Protein AF-A0A7S2B732-F1 (afdb_monomer_lite)

Sequence (124 aa):
QRSGPSLVTRDSEKVYVHPGSVNFRRLSMNATSTASGSGWICYHSCVKTTKAYLHDSTAIGKYALLLFSSSDMELTEGRGSVVVDGWIKIKMPEKGSVLCKLLRKELEALLARKVRSPATSFAD

InterPro domains:
  IPR011709 DEAD-box helicase, OB fold [PF07717] (9-70)
  IPR059023 RNA helicase, C-terminal domain [PF26026] (82-120)

Structure (mmCIF, N/CA/C/O backbone):
data_AF-A0A7S2B732-F1
#
_entry.id   AF-A0A7S2B732-F1
#
loop_
_atom_site.group_PDB
_atom_site.id
_atom_site.type_symbol
_atom_site.label_atom_id
_atom_site.label_alt_id
_atom_site.label_comp_id
_atom_site.label_asym_id
_atom_site.label_entity_id
_atom_site.label_seq_id
_atom_site.pdbx_PDB_ins_code
_atom_site.Cartn_x
_atom_site.Cartn_y
_atom_site.Cartn_z
_atom_site.occupancy
_atom_site.B_iso_or_equiv
_atom_site.auth_seq_id
_atom_site.auth_comp_id
_atom_site.auth_asym_id
_atom_site.auth_atom_id
_atom_site.pdbx_PDB_model_num
ATOM 1 N N . GLN A 1 1 ? -15.741 -2.732 27.491 1.00 46.09 1 GLN A N 1
ATOM 2 C CA . GLN A 1 1 ? -15.188 -3.351 26.262 1.00 46.09 1 GLN A CA 1
ATOM 3 C C . GLN A 1 1 ? -13.948 -2.569 25.842 1.00 46.09 1 GLN A C 1
ATOM 5 O O . GLN A 1 1 ? -14.071 -1.379 25.581 1.00 46.09 1 GLN A O 1
ATOM 10 N N . ARG A 1 2 ? -12.750 -3.170 25.839 1.00 52.38 2 ARG A N 1
ATOM 11 C CA . ARG A 1 2 ? -11.545 -2.467 25.363 1.00 52.38 2 ARG A CA 1
ATOM 12 C C . ARG A 1 2 ? -11.647 -2.299 23.846 1.00 52.38 2 ARG A C 1
ATOM 14 O O . ARG A 1 2 ? -11.756 -3.290 23.130 1.00 52.38 2 ARG A O 1
ATOM 21 N N . SER A 1 3 ? -11.659 -1.055 23.373 1.00 58.22 3 SER A N 1
ATOM 22 C CA . SER A 1 3 ? -11.545 -0.760 21.945 1.00 58.22 3 SER A CA 1
ATOM 23 C C . SER A 1 3 ? -10.172 -1.233 21.475 1.00 58.22 3 SER A C 1
ATOM 25 O O . SER A 1 3 ? -9.168 -0.794 22.030 1.00 58.22 3 SER A O 1
ATOM 27 N N . GLY A 1 4 ? -10.128 -2.129 20.488 1.00 64.69 4 GLY A N 1
ATOM 28 C CA . GLY A 1 4 ? -8.877 -2.549 19.855 1.00 64.69 4 GLY A CA 1
ATOM 29 C C . GLY A 1 4 ? -8.154 -1.386 19.154 1.00 64.69 4 GLY A C 1
ATOM 30 O O . GLY A 1 4 ? -8.692 -0.271 19.098 1.00 64.69 4 GLY A O 1
ATOM 31 N N . PRO A 1 5 ? -6.951 -1.632 18.606 1.00 71.88 5 PRO A N 1
ATOM 32 C CA . PRO A 1 5 ? -6.185 -0.628 17.873 1.00 71.88 5 PRO A CA 1
ATOM 33 C C . PRO A 1 5 ? -7.019 -0.070 16.714 1.00 71.88 5 PRO A C 1
ATOM 35 O O . PRO A 1 5 ? -7.697 -0.822 16.006 1.00 71.88 5 PRO A O 1
ATOM 38 N N . SER A 1 6 ? -6.986 1.254 16.554 1.00 80.00 6 SER A N 1
ATOM 39 C CA . SER A 1 6 ? -7.690 1.955 15.481 1.00 80.00 6 SER A CA 1
ATOM 40 C C . SER A 1 6 ? -6.733 2.384 14.380 1.00 80.00 6 SER A C 1
ATOM 42 O O . SER A 1 6 ? -5.646 2.878 14.671 1.00 80.00 6 SER A O 1
ATOM 44 N N . LEU A 1 7 ? -7.184 2.255 13.141 1.00 86.00 7 LEU A N 1
ATOM 45 C CA . LEU A 1 7 ? -6.490 2.649 11.922 1.00 86.00 7 LEU A CA 1
ATOM 46 C C . LEU A 1 7 ? -7.351 3.665 11.169 1.00 86.00 7 LEU A C 1
ATOM 48 O O . LEU A 1 7 ? -8.537 3.830 11.470 1.00 86.00 7 LEU A O 1
ATOM 52 N N . VAL A 1 8 ? -6.749 4.343 10.199 1.00 87.44 8 VAL A N 1
ATOM 53 C CA . VAL A 1 8 ? -7.421 5.340 9.363 1.00 87.44 8 VAL A CA 1
ATOM 54 C C . VAL A 1 8 ? -7.232 4.949 7.902 1.00 87.44 8 VAL A C 1
ATOM 56 O O . VAL A 1 8 ? -6.123 4.598 7.496 1.00 87.44 8 VAL A O 1
ATOM 59 N N . THR A 1 9 ? -8.321 4.953 7.138 1.00 89.81 9 THR A N 1
ATOM 60 C CA . THR A 1 9 ? -8.310 4.685 5.693 1.00 89.81 9 THR A CA 1
ATOM 61 C C . THR A 1 9 ? -8.074 5.972 4.895 1.00 89.81 9 THR A C 1
ATOM 63 O O . THR A 1 9 ? -7.993 7.060 5.465 1.00 89.81 9 THR A O 1
ATOM 66 N N . ARG A 1 10 ? -7.986 5.861 3.561 1.00 88.44 10 ARG A N 1
ATOM 67 C CA . ARG A 1 10 ? -7.875 7.013 2.648 1.00 88.44 10 ARG A CA 1
ATOM 68 C C . ARG A 1 10 ? -8.963 8.062 2.897 1.00 88.44 10 ARG A C 1
ATOM 70 O O . ARG A 1 10 ? -8.665 9.250 2.952 1.00 88.44 10 ARG A O 1
ATOM 77 N N . ASP A 1 11 ? -10.194 7.614 3.129 1.00 88.12 11 ASP A N 1
ATOM 78 C CA . ASP A 1 11 ? -11.370 8.478 3.312 1.00 88.12 11 ASP A CA 1
ATOM 79 C C . ASP A 1 11 ? -11.490 9.039 4.736 1.00 88.12 11 ASP A C 1
ATOM 81 O O . ASP A 1 11 ? -12.538 9.535 5.141 1.00 88.12 11 ASP A O 1
ATOM 85 N N . SER A 1 12 ? -10.419 8.941 5.530 1.00 85.69 12 SER A N 1
ATOM 86 C CA . SER A 1 12 ? -10.398 9.325 6.943 1.00 85.69 12 SER A CA 1
ATOM 87 C C . SER A 1 12 ? -11.409 8.558 7.812 1.00 85.69 12 SER A C 1
ATOM 89 O O . SER A 1 12 ? -11.714 8.977 8.931 1.00 85.69 12 SER A O 1
ATOM 91 N N . GLU A 1 13 ? -11.904 7.404 7.346 1.00 87.88 13 GLU A N 1
ATOM 92 C CA . GLU A 1 13 ? -12.763 6.536 8.148 1.00 87.88 13 GLU A CA 1
ATOM 93 C C . GLU A 1 13 ? -11.918 5.824 9.207 1.00 87.88 13 GLU A C 1
ATOM 95 O O . GLU A 1 13 ? -10.892 5.194 8.923 1.00 87.88 13 GLU A O 1
ATOM 100 N N . LYS A 1 14 ? -12.361 5.923 10.462 1.00 88.62 14 LYS A N 1
ATOM 101 C CA . LYS A 1 14 ? -11.735 5.220 11.576 1.00 88.62 14 LYS A CA 1
ATOM 102 C C . LYS A 1 14 ? -12.213 3.775 11.595 1.00 88.62 14 LYS A C 1
ATOM 104 O O . LYS A 1 14 ? -13.377 3.502 11.891 1.00 88.62 14 LYS A O 1
ATOM 109 N N . VAL A 1 15 ? -11.290 2.858 11.348 1.00 90.06 15 VAL A N 1
ATOM 110 C CA . VAL A 1 15 ? -11.550 1.417 11.341 1.00 90.06 15 VAL A CA 1
ATOM 111 C C . VAL A 1 15 ? -10.839 0.747 12.507 1.00 90.06 15 VAL A C 1
ATOM 113 O O . VAL A 1 15 ? -9.803 1.208 12.988 1.00 90.06 15 VAL A O 1
ATOM 116 N N . TYR A 1 16 ? -11.408 -0.347 12.987 1.00 88.81 16 TYR A N 1
ATOM 117 C CA . TYR A 1 16 ? -10.875 -1.108 14.109 1.00 88.81 16 TYR A CA 1
ATOM 118 C C . TYR A 1 16 ? -10.505 -2.507 13.654 1.00 88.81 16 TYR A C 1
ATOM 120 O O . TYR A 1 16 ? -11.077 -3.037 12.711 1.00 88.81 16 TYR A O 1
ATOM 128 N N . VAL A 1 17 ? -9.569 -3.150 14.334 1.00 87.81 17 VAL A N 1
ATOM 129 C CA . VAL A 1 17 ? -9.298 -4.566 14.068 1.00 87.81 17 VAL A CA 1
ATOM 130 C C . VAL A 1 17 ? -10.393 -5.411 14.721 1.00 87.81 17 VAL A C 1
ATOM 132 O O . VAL A 1 17 ? -10.748 -5.177 15.880 1.00 87.81 17 VAL A O 1
ATOM 135 N N . HIS A 1 18 ? -10.950 -6.378 13.992 1.00 87.19 18 HIS A N 1
ATOM 136 C CA . HIS A 1 18 ? -11.972 -7.283 14.516 1.00 87.19 18 HIS A CA 1
ATOM 137 C C . HIS A 1 18 ? -11.397 -8.169 15.641 1.00 87.19 18 HIS A C 1
ATOM 139 O O . HIS A 1 18 ? -10.276 -8.658 15.489 1.00 87.19 18 HIS A O 1
ATOM 145 N N . PRO A 1 19 ? -12.132 -8.453 16.738 1.00 86.19 19 PRO A N 1
ATOM 146 C CA . PRO A 1 19 ? -11.645 -9.301 17.834 1.00 86.19 19 PRO A CA 1
ATOM 147 C C . PRO A 1 19 ? -11.228 -10.718 17.425 1.00 86.19 19 PRO A C 1
ATOM 149 O O . PRO A 1 19 ? -10.339 -11.295 18.047 1.00 86.19 19 PRO A O 1
ATOM 152 N N . GLY A 1 20 ? -11.852 -11.264 16.377 1.00 86.12 20 GLY A N 1
ATOM 153 C CA . GLY A 1 20 ? -11.499 -12.567 15.802 1.00 86.12 20 GLY A CA 1
ATOM 154 C C . GLY A 1 20 ? -10.224 -12.556 14.951 1.00 86.12 20 GLY A C 1
ATOM 155 O O . GLY A 1 20 ? -9.711 -13.615 14.610 1.00 86.12 20 GLY A O 1
ATOM 156 N N . SER A 1 21 ? -9.685 -11.379 14.621 1.00 85.81 21 SER A N 1
ATOM 157 C CA . SER A 1 21 ? -8.453 -11.269 13.844 1.00 85.81 21 SER A CA 1
ATOM 158 C C . SER A 1 21 ? -7.231 -11.596 14.702 1.00 85.81 21 SER A C 1
ATOM 160 O O . SER A 1 21 ? -7.086 -11.104 15.825 1.00 85.81 21 SER A O 1
ATOM 162 N N . VAL A 1 22 ? -6.267 -12.327 14.139 1.00 84.69 22 VAL A N 1
ATOM 163 C CA . VAL A 1 22 ? -4.963 -12.581 14.787 1.00 84.69 22 VAL A CA 1
ATOM 164 C C . VAL A 1 22 ? -4.202 -11.288 15.104 1.00 84.69 22 VAL A C 1
ATOM 166 O O . VAL A 1 22 ? -3.374 -11.246 16.020 1.00 84.69 22 VAL A 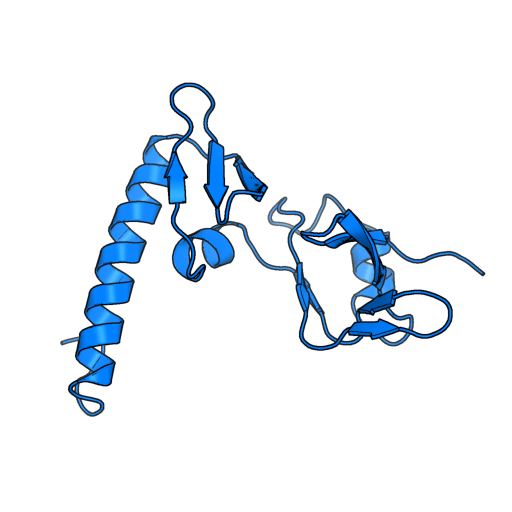O 1
ATOM 169 N N . ASN A 1 23 ? -4.515 -10.209 14.384 1.00 81.56 23 ASN A N 1
ATOM 170 C CA . ASN A 1 23 ? -3.899 -8.904 14.567 1.00 81.56 23 ASN A CA 1
ATOM 171 C C . ASN A 1 23 ? -4.526 -8.078 15.697 1.00 81.56 23 ASN A C 1
ATOM 173 O O . ASN A 1 23 ? -3.926 -7.083 16.101 1.00 81.56 23 ASN A O 1
ATOM 177 N N . PHE A 1 24 ? -5.667 -8.496 16.264 1.00 81.38 24 PHE A N 1
ATOM 178 C CA . PHE A 1 24 ? -6.378 -7.746 17.307 1.00 81.38 24 PHE A CA 1
ATOM 179 C C . PHE A 1 24 ? -5.486 -7.428 18.512 1.00 81.38 24 PHE A C 1
ATOM 181 O O . PHE A 1 24 ? -5.414 -6.287 18.966 1.00 81.38 24 PHE A O 1
ATOM 188 N N . ARG A 1 25 ? -4.748 -8.433 18.998 1.00 74.69 25 ARG A N 1
ATOM 189 C CA . ARG A 1 25 ? -3.806 -8.278 20.118 1.00 74.69 25 ARG A CA 1
ATOM 190 C C . ARG A 1 25 ? -2.415 -7.821 19.676 1.00 74.69 25 ARG A C 1
ATOM 192 O O . ARG A 1 25 ? -1.757 -7.105 20.422 1.00 74.69 25 ARG A O 1
ATOM 199 N N . ARG A 1 26 ? -1.970 -8.204 18.472 1.00 71.19 26 ARG A N 1
ATOM 200 C CA . ARG A 1 26 ? -0.615 -7.899 17.972 1.00 71.19 26 ARG A CA 1
ATOM 201 C C . ARG A 1 26 ? -0.438 -6.423 17.621 1.00 71.19 26 ARG A C 1
ATOM 203 O O . ARG A 1 26 ? 0.561 -5.824 18.004 1.00 71.19 26 ARG A O 1
ATOM 210 N N . LEU A 1 27 ? -1.429 -5.818 16.966 1.00 66.94 27 LEU A N 1
ATOM 211 C CA . LEU A 1 27 ? -1.414 -4.386 16.650 1.00 66.94 27 LEU A CA 1
ATOM 212 C C . LEU A 1 27 ? -1.684 -3.515 17.885 1.00 66.94 27 LEU A C 1
ATOM 214 O O . LEU A 1 27 ? -1.245 -2.372 17.928 1.00 66.94 27 LEU A O 1
ATOM 218 N N . SER A 1 28 ? -2.356 -4.059 18.909 1.00 53.75 28 SER A N 1
ATOM 219 C CA . SER A 1 28 ? -2.594 -3.364 20.183 1.00 53.75 28 SER A CA 1
ATOM 220 C C . SER A 1 28 ? -1.321 -3.162 21.001 1.00 53.75 28 SER A C 1
ATOM 222 O O . SER A 1 28 ? -1.299 -2.273 21.847 1.00 53.75 28 SER A O 1
ATOM 224 N N . MET A 1 29 ? -0.303 -4.004 20.805 1.00 44.53 29 MET A N 1
ATOM 225 C CA . MET A 1 29 ? 0.948 -3.925 21.561 1.00 44.53 29 MET A CA 1
ATOM 226 C C . MET A 1 29 ? 2.009 -3.084 20.852 1.00 44.53 29 MET A C 1
ATOM 228 O O . MET A 1 29 ? 2.836 -2.489 21.524 1.00 44.53 29 MET A O 1
ATOM 232 N N . ASN A 1 30 ? 1.952 -2.982 19.520 1.00 44.59 30 ASN A N 1
ATOM 233 C CA . ASN A 1 30 ? 3.060 -2.487 18.708 1.00 44.59 30 ASN A CA 1
ATOM 234 C C . ASN A 1 30 ? 2.578 -1.700 17.469 1.00 44.59 30 ASN A C 1
ATOM 236 O O . ASN A 1 30 ? 3.012 -1.977 16.351 1.00 44.59 30 ASN A O 1
ATOM 240 N N . ALA A 1 31 ? 1.711 -0.693 17.631 1.00 43.28 31 ALA A N 1
ATOM 241 C CA . ALA A 1 31 ? 1.341 0.207 16.522 1.00 43.28 31 ALA A CA 1
ATOM 242 C C . ALA A 1 31 ? 2.559 0.938 15.895 1.00 43.28 31 ALA A C 1
ATOM 244 O O . ALA A 1 31 ? 2.458 1.505 14.810 1.00 43.28 31 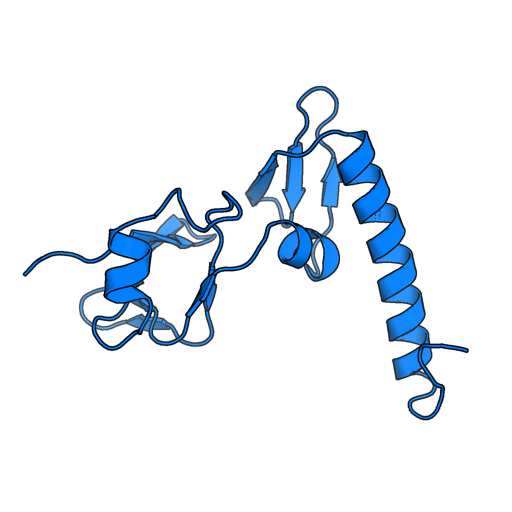ALA A O 1
ATOM 245 N N . THR A 1 32 ? 3.723 0.877 16.551 1.00 40.97 32 THR A N 1
ATOM 246 C CA . THR A 1 32 ? 5.011 1.439 16.118 1.00 40.97 32 THR A CA 1
ATOM 247 C C . THR A 1 32 ? 6.166 0.425 16.063 1.00 40.97 32 THR A C 1
ATOM 249 O O . THR A 1 32 ? 7.272 0.796 15.681 1.00 40.97 32 THR A O 1
ATOM 252 N N . SER A 1 33 ? 5.944 -0.850 16.395 1.00 38.97 33 SER A N 1
ATOM 253 C CA . SER A 1 33 ? 7.016 -1.845 16.608 1.00 38.97 33 SER A CA 1
ATOM 254 C C . SER A 1 33 ? 6.671 -3.222 16.034 1.00 38.97 33 SER A C 1
ATOM 256 O O . SER A 1 33 ? 6.908 -4.271 16.637 1.00 38.97 33 SER A O 1
ATOM 258 N N . THR A 1 34 ? 6.145 -3.258 14.809 1.00 41.56 34 THR A N 1
ATOM 259 C CA . THR A 1 34 ? 6.591 -4.333 13.916 1.00 41.56 34 THR A CA 1
ATOM 260 C C . THR A 1 34 ? 8.101 -4.157 13.750 1.00 41.56 34 THR A C 1
ATOM 262 O O . THR A 1 34 ? 8.579 -3.024 13.681 1.00 41.56 34 THR A O 1
ATOM 265 N N . ALA A 1 35 ? 8.874 -5.243 13.683 1.00 40.19 35 ALA A N 1
ATOM 266 C CA . ALA A 1 35 ? 10.340 -5.218 13.554 1.00 40.19 35 ALA A CA 1
ATOM 267 C C . ALA A 1 35 ? 10.878 -4.413 12.336 1.00 40.19 35 ALA A C 1
ATOM 269 O O . ALA A 1 35 ? 12.081 -4.340 12.119 1.00 40.19 35 ALA A O 1
ATOM 270 N N . SER A 1 36 ? 9.992 -3.798 11.541 1.00 39.56 36 SER A N 1
ATOM 271 C CA . SER A 1 36 ? 10.269 -2.997 10.350 1.00 39.56 36 SER A CA 1
ATOM 272 C C . SER A 1 36 ? 9.748 -1.542 10.418 1.00 39.56 36 SER A C 1
ATOM 274 O O . SER A 1 36 ? 9.813 -0.825 9.419 1.00 39.56 36 SER A O 1
ATOM 276 N N . GLY A 1 37 ? 9.213 -1.071 11.554 1.00 47.03 37 GLY A N 1
ATOM 277 C CA . GLY A 1 37 ? 8.902 0.355 11.770 1.00 47.03 37 GLY A CA 1
ATOM 278 C C . GLY A 1 37 ? 7.969 1.014 10.736 1.00 47.03 37 GLY A C 1
ATOM 279 O O . GLY A 1 37 ? 8.061 2.220 10.517 1.00 47.03 37 GLY A O 1
ATOM 280 N N . SER A 1 38 ? 7.095 0.255 10.062 1.00 54.19 38 SER A N 1
ATOM 281 C CA . SER A 1 38 ? 6.151 0.783 9.062 1.00 54.19 38 SER A CA 1
ATOM 282 C C . SER A 1 38 ? 4.706 0.435 9.430 1.00 54.19 38 SER A C 1
ATOM 284 O O . SER A 1 38 ? 4.334 -0.731 9.513 1.00 54.19 38 SER A O 1
ATOM 286 N N . GLY A 1 39 ? 3.904 1.471 9.698 1.00 73.69 39 GLY A N 1
ATOM 287 C CA . GLY A 1 39 ? 2.530 1.389 10.211 1.00 73.69 39 GLY A CA 1
ATOM 288 C C . GLY A 1 39 ? 1.454 1.226 9.136 1.00 73.69 39 GLY A C 1
ATOM 289 O O . GLY A 1 39 ? 0.404 1.852 9.240 1.00 73.69 39 GLY A O 1
ATOM 290 N N . TRP A 1 40 ? 1.711 0.429 8.094 1.00 83.69 40 TRP A N 1
ATOM 291 C CA . TRP A 1 40 ? 0.757 0.201 7.005 1.00 83.69 40 TRP A CA 1
ATOM 292 C C . TRP A 1 40 ? 0.176 -1.209 7.051 1.00 83.69 40 TRP A C 1
ATOM 294 O O . TRP A 1 40 ? 0.865 -2.180 7.371 1.00 83.69 40 TRP A O 1
ATOM 304 N N . ILE A 1 41 ? -1.107 -1.323 6.714 1.00 87.38 41 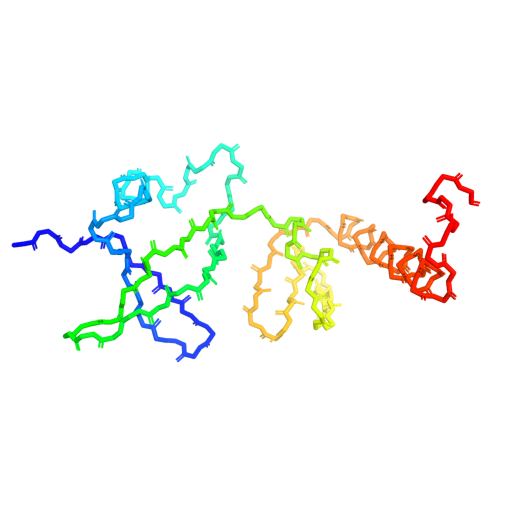ILE A N 1
ATOM 305 C CA . ILE A 1 41 ? -1.856 -2.580 6.734 1.00 87.38 41 ILE A CA 1
ATOM 306 C C . ILE A 1 41 ? -2.635 -2.709 5.430 1.00 87.38 41 ILE A C 1
ATOM 308 O O . ILE A 1 41 ? -3.328 -1.781 5.020 1.00 87.38 41 ILE A O 1
ATOM 312 N N . CYS A 1 42 ? -2.536 -3.880 4.808 1.00 89.06 42 CYS A N 1
ATOM 313 C CA . CYS A 1 42 ? -3.445 -4.316 3.756 1.00 89.06 42 CYS A CA 1
ATOM 314 C C . CYS A 1 42 ? -4.602 -5.089 4.397 1.00 89.06 42 CYS A C 1
ATOM 316 O O . CYS A 1 42 ? -4.390 -5.828 5.364 1.00 89.06 42 CYS A O 1
ATOM 318 N N . TYR A 1 43 ? -5.812 -4.939 3.870 1.00 91.12 43 TYR A N 1
ATOM 319 C CA . TYR A 1 43 ? -6.974 -5.705 4.306 1.00 91.12 43 TYR A CA 1
ATOM 320 C C . TYR A 1 43 ? -7.764 -6.208 3.102 1.00 91.12 43 TYR A C 1
ATOM 322 O O . TYR A 1 43 ? -7.772 -5.573 2.050 1.00 91.12 43 TYR A O 1
ATOM 330 N N . HIS A 1 44 ? -8.417 -7.354 3.276 1.00 89.62 44 HIS A N 1
ATOM 331 C CA . HIS A 1 44 ? -9.301 -7.932 2.262 1.00 89.62 44 HIS A CA 1
ATOM 332 C C . HIS A 1 44 ? -10.776 -7.660 2.578 1.00 89.62 44 HIS A C 1
ATOM 334 O O . HIS A 1 44 ? -11.552 -7.333 1.687 1.00 89.62 44 HIS A O 1
ATOM 340 N N . SER A 1 45 ? -11.157 -7.759 3.855 1.00 87.88 45 SER A N 1
ATOM 341 C CA . SER A 1 45 ? -12.546 -7.687 4.306 1.00 87.88 45 SER A CA 1
ATOM 342 C C . SER A 1 45 ? -12.718 -6.643 5.416 1.00 87.88 45 SER A C 1
ATOM 344 O O . SER A 1 45 ? -12.042 -6.668 6.451 1.00 87.88 45 SER A O 1
ATOM 346 N N . CYS A 1 46 ? -13.645 -5.708 5.194 1.00 88.31 46 CYS A N 1
ATOM 347 C CA . CYS A 1 46 ? -14.102 -4.746 6.194 1.00 88.31 46 CYS A CA 1
ATOM 348 C C . CYS A 1 46 ? -15.599 -4.959 6.428 1.00 88.31 46 CYS A C 1
ATOM 350 O O . CYS A 1 46 ? -16.397 -4.877 5.496 1.00 88.31 46 CYS A O 1
ATOM 352 N N . VAL A 1 47 ? -15.978 -5.255 7.669 1.00 88.00 47 VAL A N 1
ATOM 353 C CA . VAL A 1 47 ? -17.366 -5.510 8.062 1.00 88.00 47 VAL A CA 1
ATOM 354 C C . VAL A 1 47 ? -17.861 -4.332 8.887 1.00 88.00 47 VAL A C 1
ATOM 356 O O . VAL A 1 47 ? -17.270 -3.986 9.913 1.00 88.00 47 VAL A O 1
ATOM 359 N N . LYS A 1 48 ? -18.959 -3.712 8.450 1.00 87.19 48 LYS A N 1
ATOM 360 C CA . LYS A 1 48 ? -19.584 -2.584 9.144 1.00 87.19 48 LYS A CA 1
ATOM 361 C C . LYS A 1 48 ? -20.816 -3.068 9.899 1.00 87.19 48 LYS A C 1
ATOM 363 O O . LYS A 1 48 ? -21.816 -3.432 9.293 1.00 87.19 48 LYS A O 1
ATOM 368 N N . THR A 1 49 ? -20.720 -3.088 11.225 1.00 84.75 49 THR A N 1
ATOM 369 C CA . THR A 1 49 ? -21.861 -3.330 12.120 1.00 84.75 49 THR A CA 1
ATOM 370 C C . THR A 1 49 ? -22.169 -2.036 12.870 1.00 84.75 49 THR A C 1
ATOM 372 O O . THR A 1 49 ? -22.642 -1.076 12.273 1.00 84.75 49 THR A O 1
ATOM 375 N N . THR A 1 50 ? -21.816 -1.944 14.151 1.00 85.62 50 THR A N 1
ATOM 376 C CA . THR A 1 50 ? -21.855 -0.694 14.928 1.00 85.62 50 THR A CA 1
ATOM 377 C C . THR A 1 50 ? -20.654 0.206 14.617 1.00 85.62 50 THR A C 1
ATOM 379 O O . THR A 1 50 ? -20.730 1.425 14.736 1.00 85.62 50 THR A O 1
ATOM 382 N N . LYS A 1 51 ? -19.524 -0.397 14.236 1.00 86.50 51 LYS A N 1
ATOM 383 C CA . LYS A 1 51 ? -18.296 0.265 13.773 1.00 86.50 51 LYS A CA 1
ATOM 384 C C . LYS A 1 51 ? -17.737 -0.531 12.593 1.00 86.50 51 LYS A C 1
ATOM 386 O O . LYS A 1 51 ? -18.137 -1.676 12.381 1.00 86.50 51 LYS A O 1
ATOM 391 N N . ALA A 1 52 ? -16.830 0.071 11.830 1.00 89.56 52 ALA A N 1
ATOM 392 C CA . ALA A 1 52 ? -16.102 -0.625 10.778 1.00 89.56 52 ALA A CA 1
ATOM 393 C C . ALA A 1 52 ? -14.973 -1.471 11.389 1.00 89.56 52 ALA A C 1
ATOM 395 O O . ALA A 1 52 ? -14.133 -0.951 12.133 1.00 89.56 52 ALA A O 1
ATOM 396 N N . TYR A 1 53 ? -14.969 -2.769 11.085 1.00 89.81 53 TYR A N 1
ATOM 397 C CA . TYR A 1 53 ? -13.993 -3.730 11.587 1.00 89.81 53 TYR A CA 1
ATOM 398 C C . TYR A 1 53 ? -13.266 -4.452 10.449 1.00 89.81 53 TYR A C 1
ATOM 400 O O . TYR A 1 53 ? -13.898 -5.070 9.597 1.00 89.81 53 TYR A O 1
ATOM 408 N N . LEU A 1 54 ? -11.934 -4.440 10.479 1.00 90.12 54 LEU A N 1
ATOM 409 C CA . LEU A 1 54 ? -11.083 -5.235 9.598 1.00 90.12 54 LEU A CA 1
ATOM 410 C C . LEU A 1 54 ? -11.008 -6.670 10.123 1.00 90.12 54 LEU A C 1
ATOM 412 O O . LEU A 1 54 ? -10.473 -6.895 11.215 1.00 90.12 54 LEU A O 1
ATOM 416 N N . HIS A 1 55 ? -11.536 -7.630 9.365 1.00 87.31 55 HIS A N 1
ATOM 417 C CA . HIS A 1 55 ? -11.494 -9.043 9.743 1.00 87.31 55 HIS A CA 1
ATOM 418 C C . HIS A 1 55 ? -10.155 -9.661 9.323 1.00 87.31 55 HIS A C 1
ATOM 420 O O . HIS A 1 55 ? -9.349 -10.054 10.177 1.00 87.31 55 HIS A O 1
ATOM 426 N N . ASP A 1 56 ? -9.861 -9.605 8.024 1.00 87.31 56 ASP A N 1
ATOM 427 C CA . ASP A 1 56 ? -8.630 -10.138 7.445 1.00 87.31 56 ASP A CA 1
ATOM 428 C C . ASP A 1 56 ? -7.683 -8.993 7.092 1.00 87.31 56 ASP A C 1
ATOM 430 O O . ASP A 1 56 ? -7.965 -8.164 6.223 1.00 87.31 56 ASP A O 1
ATOM 434 N N . SER A 1 57 ? -6.555 -8.932 7.799 1.00 87.25 57 SER A N 1
ATOM 435 C CA . SER A 1 57 ? -5.551 -7.880 7.643 1.00 87.25 57 SER A CA 1
ATOM 436 C C . SER A 1 57 ? -4.139 -8.449 7.710 1.00 87.25 57 SER A C 1
ATOM 438 O O . SER A 1 57 ? -3.885 -9.443 8.388 1.00 87.25 57 SER A O 1
ATOM 440 N N . THR A 1 58 ? -3.203 -7.809 7.019 1.00 86.88 58 THR A N 1
ATOM 441 C CA . THR A 1 58 ? -1.777 -8.150 7.040 1.00 86.88 58 THR A CA 1
ATOM 442 C C . THR A 1 58 ? -0.959 -6.869 7.118 1.00 86.88 58 THR A C 1
ATOM 444 O O . THR A 1 58 ? -1.185 -5.931 6.353 1.00 86.88 58 THR A O 1
ATOM 447 N N . ALA A 1 59 ? -0.016 -6.813 8.059 1.00 85.06 59 ALA A N 1
ATOM 448 C CA . ALA A 1 59 ? 0.936 -5.711 8.132 1.00 85.06 59 ALA A CA 1
ATOM 449 C C . ALA A 1 59 ? 1.885 -5.779 6.931 1.00 85.06 59 ALA A C 1
ATOM 451 O O . ALA A 1 59 ? 2.438 -6.839 6.636 1.00 85.06 59 ALA A O 1
ATOM 452 N N . ILE A 1 60 ? 2.077 -4.651 6.254 1.00 85.94 60 ILE A N 1
ATOM 453 C CA . ILE A 1 60 ? 2.897 -4.569 5.045 1.00 85.94 60 ILE A CA 1
ATOM 454 C C . ILE A 1 60 ? 4.040 -3.579 5.237 1.00 85.94 60 ILE A C 1
ATOM 456 O O . ILE A 1 60 ? 3.899 -2.529 5.864 1.00 85.94 60 ILE A O 1
ATOM 460 N N . GLY A 1 61 ? 5.194 -3.921 4.671 1.00 84.81 61 GLY A N 1
ATOM 461 C CA . GLY A 1 61 ? 6.345 -3.031 4.651 1.00 84.81 61 GLY A CA 1
ATOM 462 C C . GLY A 1 61 ? 6.177 -1.903 3.633 1.00 84.81 61 GLY A C 1
ATOM 463 O O . GLY A 1 61 ? 5.502 -2.049 2.613 1.00 84.81 61 GLY A O 1
ATOM 464 N N . LYS A 1 62 ? 6.882 -0.792 3.862 1.00 86.62 62 LYS A N 1
ATOM 465 C CA . LYS A 1 62 ? 6.888 0.370 2.953 1.00 86.62 62 LYS A CA 1
ATOM 466 C C . LYS A 1 62 ? 7.252 0.032 1.498 1.00 86.62 62 LYS A C 1
ATOM 468 O O . LYS A 1 62 ? 6.700 0.626 0.584 1.00 86.62 62 LYS A O 1
ATOM 473 N N . TYR A 1 63 ? 8.160 -0.922 1.273 1.00 89.31 63 TYR A N 1
ATOM 474 C CA . TYR A 1 63 ? 8.609 -1.289 -0.076 1.00 89.31 63 TYR A CA 1
ATOM 475 C C . TYR A 1 63 ? 7.532 -2.017 -0.882 1.00 89.31 63 TYR A C 1
ATOM 477 O O . TYR A 1 63 ? 7.451 -1.813 -2.087 1.00 89.31 63 TYR A O 1
ATOM 485 N N . ALA A 1 64 ? 6.676 -2.804 -0.222 1.00 89.25 64 ALA A N 1
ATOM 486 C CA . ALA A 1 64 ? 5.561 -3.463 -0.894 1.00 89.25 64 ALA A CA 1
ATOM 487 C C . ALA A 1 64 ? 4.582 -2.425 -1.466 1.00 89.25 64 ALA A C 1
ATOM 489 O O . ALA A 1 64 ? 4.179 -2.535 -2.617 1.00 89.25 64 ALA A O 1
ATOM 490 N N . LEU A 1 65 ? 4.279 -1.369 -0.702 1.00 89.12 65 LEU A N 1
ATOM 491 C CA . LEU A 1 65 ? 3.458 -0.254 -1.184 1.00 89.12 65 LEU A CA 1
ATOM 492 C C . LEU A 1 65 ? 4.105 0.482 -2.360 1.00 89.12 65 LEU A C 1
ATOM 494 O O . LEU A 1 65 ? 3.428 0.792 -3.331 1.00 89.12 65 LEU A O 1
ATOM 498 N N . LEU A 1 66 ? 5.408 0.759 -2.284 1.00 90.56 66 LEU A N 1
ATOM 499 C CA . LEU A 1 66 ? 6.106 1.501 -3.336 1.00 90.56 66 LEU A CA 1
ATOM 500 C C . LEU A 1 66 ? 6.171 0.718 -4.656 1.00 90.56 66 LEU A C 1
ATOM 502 O O . LEU A 1 66 ? 5.989 1.310 -5.714 1.00 90.56 66 LEU A O 1
ATOM 506 N N . LEU A 1 67 ? 6.419 -0.594 -4.599 1.00 91.88 67 LEU A N 1
ATOM 507 C CA . LEU A 1 67 ? 6.604 -1.427 -5.793 1.00 91.88 67 LEU A CA 1
ATOM 508 C C . LEU A 1 67 ? 5.288 -1.894 -6.424 1.00 91.88 67 LEU A C 1
ATOM 510 O O . LEU A 1 67 ? 5.228 -2.011 -7.642 1.00 91.88 67 LEU A O 1
ATOM 514 N N . PHE A 1 68 ? 4.259 -2.166 -5.616 1.00 91.06 68 PHE A N 1
ATOM 515 C CA . PHE A 1 68 ? 3.008 -2.784 -6.079 1.00 91.06 68 PHE A CA 1
ATOM 516 C C . PHE A 1 68 ? 1.790 -1.852 -6.028 1.00 91.06 68 PHE A C 1
ATOM 518 O O . PHE A 1 68 ? 0.667 -2.295 -6.258 1.00 91.06 68 PHE A O 1
ATOM 525 N N . SER A 1 69 ? 1.975 -0.567 -5.718 1.00 88.88 69 SER A N 1
ATOM 526 C CA . SER A 1 69 ? 0.910 0.419 -5.912 1.00 88.88 69 SER A CA 1
ATOM 527 C C . SER A 1 69 ? 0.646 0.611 -7.401 1.00 88.88 69 SER A C 1
ATOM 529 O O . SER A 1 69 ? 1.585 0.673 -8.181 1.00 88.88 69 SER A O 1
ATOM 531 N N . SER A 1 70 ? -0.618 0.773 -7.791 1.00 85.06 70 SER A N 1
ATOM 532 C CA . SER A 1 70 ? -0.961 1.174 -9.159 1.00 85.06 70 SER A CA 1
ATOM 533 C C . SER A 1 70 ? -0.742 2.671 -9.393 1.00 85.06 70 SER A C 1
ATOM 535 O O . SER A 1 70 ? -0.430 3.070 -10.508 1.00 85.06 70 SER A O 1
ATOM 537 N N . SER A 1 71 ? -0.895 3.503 -8.360 1.00 87.44 71 SER A N 1
ATOM 538 C CA . SER A 1 71 ? -0.809 4.963 -8.480 1.00 87.44 71 SER A CA 1
ATOM 539 C C . SER A 1 71 ? 0.633 5.448 -8.615 1.00 87.44 71 SER A C 1
ATOM 541 O O . SER A 1 71 ? 1.567 4.770 -8.161 1.00 87.44 71 SER A O 1
ATOM 543 N N . ASP A 1 72 ? 0.804 6.636 -9.194 1.00 84.94 72 ASP A N 1
ATOM 544 C CA . ASP A 1 72 ? 2.108 7.269 -9.373 1.00 84.94 72 ASP A CA 1
ATOM 545 C C . ASP A 1 72 ? 2.819 7.555 -8.043 1.00 84.94 72 ASP A C 1
ATOM 547 O O . ASP A 1 72 ? 2.207 7.765 -6.990 1.00 84.94 72 ASP A O 1
ATOM 551 N N . MET A 1 73 ? 4.152 7.526 -8.113 1.00 89.00 73 MET A N 1
ATOM 552 C CA . MET A 1 73 ? 5.051 7.865 -7.013 1.00 89.00 73 MET A CA 1
ATOM 553 C C . MET A 1 73 ? 5.565 9.292 -7.193 1.00 89.00 73 MET A C 1
ATOM 555 O O . MET A 1 73 ? 6.418 9.554 -8.049 1.00 89.00 73 MET A O 1
ATOM 559 N N . GLU A 1 74 ? 5.096 10.195 -6.342 1.00 89.56 74 GLU A N 1
ATOM 560 C CA . GLU A 1 74 ? 5.540 11.584 -6.308 1.00 89.56 74 GLU A CA 1
ATOM 561 C C . GLU A 1 74 ? 6.718 11.727 -5.342 1.00 89.56 74 GLU A C 1
ATOM 563 O O . GLU A 1 74 ? 6.620 11.440 -4.141 1.00 89.56 74 GLU A O 1
ATOM 568 N N . LEU A 1 75 ? 7.863 12.165 -5.868 1.00 86.81 75 LEU A N 1
ATOM 569 C CA . LEU A 1 75 ? 9.027 12.477 -5.047 1.00 86.81 75 LEU A CA 1
ATOM 570 C C . LEU A 1 75 ? 8.873 13.880 -4.469 1.00 86.81 75 LEU A C 1
ATOM 572 O O . LEU A 1 75 ? 8.713 14.848 -5.205 1.00 86.81 75 LEU A O 1
ATOM 576 N N . THR A 1 76 ? 8.954 14.000 -3.145 1.00 81.31 76 THR A N 1
ATOM 577 C CA . THR A 1 76 ? 9.017 15.313 -2.502 1.00 81.31 76 THR A CA 1
ATOM 578 C C . THR A 1 76 ? 10.473 15.755 -2.391 1.00 81.31 76 THR A C 1
ATOM 580 O O . THR A 1 76 ? 11.200 15.288 -1.505 1.00 81.31 76 THR A O 1
ATOM 583 N N . GLU A 1 77 ? 10.892 16.661 -3.273 1.00 74.06 77 GLU A N 1
ATOM 584 C CA . GLU A 1 77 ? 12.237 17.245 -3.261 1.00 74.06 77 GLU A CA 1
ATOM 585 C C . GLU A 1 77 ? 12.557 17.873 -1.891 1.00 74.06 77 GLU A C 1
ATOM 587 O O . GLU A 1 77 ? 11.711 18.492 -1.238 1.00 74.06 77 GLU A O 1
ATOM 592 N N . GLY A 1 78 ? 13.773 17.633 -1.393 1.00 72.25 78 GLY A N 1
ATOM 593 C CA . GLY A 1 78 ? 14.282 18.205 -0.141 1.00 72.25 78 GLY A CA 1
ATOM 594 C C . GLY A 1 78 ? 13.686 17.662 1.170 1.00 72.25 78 GLY A C 1
ATOM 595 O O . GLY A 1 78 ? 14.222 17.962 2.235 1.00 72.25 78 GLY A O 1
ATOM 596 N N . ARG A 1 79 ? 12.615 16.849 1.147 1.00 70.56 79 ARG A N 1
ATOM 597 C CA . ARG A 1 79 ? 11.945 16.357 2.379 1.00 70.56 79 ARG A CA 1
ATOM 598 C C . ARG A 1 79 ? 12.176 14.882 2.708 1.00 70.56 79 ARG A C 1
ATOM 600 O O . ARG A 1 79 ? 11.739 14.434 3.769 1.00 70.56 79 ARG A O 1
ATOM 607 N N . GLY A 1 80 ? 12.852 14.125 1.840 1.00 82.69 80 GLY A N 1
ATOM 608 C CA . GLY A 1 80 ? 13.127 12.703 2.079 1.00 82.69 80 GLY A CA 1
ATOM 609 C C . GLY A 1 80 ? 11.845 11.892 2.302 1.00 82.69 80 GLY A C 1
ATOM 610 O O . GLY A 1 80 ? 11.742 11.104 3.252 1.00 82.69 80 GLY A O 1
ATOM 611 N N . SER A 1 81 ? 10.834 12.133 1.466 1.00 88.00 81 SER A N 1
ATOM 612 C CA . SER A 1 81 ? 9.580 11.385 1.473 1.00 88.00 81 SER A CA 1
ATOM 613 C C . SER A 1 81 ? 9.043 11.163 0.066 1.00 88.00 81 SER A C 1
ATOM 615 O O . SER A 1 81 ? 9.227 11.997 -0.817 1.00 88.00 81 SER A O 1
ATOM 617 N N . VAL A 1 82 ? 8.329 10.056 -0.098 1.00 90.25 82 VAL A N 1
ATOM 618 C CA . VAL A 1 82 ? 7.552 9.727 -1.294 1.00 90.25 82 VAL A CA 1
ATOM 619 C C . VAL A 1 82 ? 6.080 9.760 -0.934 1.00 90.25 82 VAL A C 1
ATOM 621 O O . VAL A 1 82 ? 5.699 9.253 0.126 1.00 90.25 82 VAL A O 1
ATOM 624 N N . VAL A 1 83 ? 5.267 10.337 -1.810 1.00 91.00 83 VAL A N 1
ATOM 625 C CA . VAL A 1 83 ? 3.810 10.265 -1.727 1.00 91.00 83 VAL A CA 1
ATOM 626 C C . VAL A 1 83 ? 3.316 9.295 -2.793 1.00 91.00 83 VAL A C 1
ATOM 628 O O . VAL A 1 83 ? 3.717 9.373 -3.952 1.00 91.00 83 VAL A O 1
ATOM 631 N N . VAL A 1 84 ? 2.478 8.349 -2.381 1.00 90.56 84 VAL A N 1
ATOM 632 C CA . VAL A 1 84 ? 1.817 7.386 -3.265 1.00 90.56 84 VAL A CA 1
ATOM 633 C C . VAL A 1 84 ? 0.317 7.640 -3.201 1.00 90.56 84 VAL A C 1
ATOM 635 O O . VAL A 1 84 ? -0.230 7.838 -2.112 1.00 90.56 84 VAL A O 1
ATOM 638 N N . ASP A 1 85 ? -0.347 7.645 -4.360 1.00 89.06 85 ASP A N 1
ATOM 639 C CA . ASP A 1 85 ? -1.811 7.789 -4.457 1.00 89.06 85 ASP A CA 1
ATOM 640 C C . ASP A 1 85 ? -2.350 9.112 -3.858 1.00 89.06 85 ASP A C 1
ATOM 642 O O . ASP A 1 85 ? -3.516 9.229 -3.489 1.00 89.06 85 ASP A O 1
ATOM 646 N N . GLY A 1 86 ? -1.482 10.120 -3.721 1.00 87.75 86 GLY A N 1
ATOM 647 C CA . GLY A 1 86 ? -1.804 11.442 -3.174 1.00 87.75 86 GLY A CA 1
ATOM 648 C C . GLY A 1 86 ? -1.958 11.522 -1.647 1.00 87.75 86 GLY A C 1
ATOM 649 O O . GLY A 1 86 ? -2.063 12.624 -1.116 1.00 87.75 86 GLY A O 1
ATOM 650 N N . TRP A 1 87 ? -1.943 10.401 -0.912 1.00 87.50 87 TRP A N 1
ATOM 651 C CA . TRP A 1 87 ? -2.179 10.404 0.546 1.00 87.50 87 TRP A CA 1
ATOM 652 C C . TRP A 1 87 ? -1.204 9.539 1.356 1.00 87.50 87 TRP A C 1
ATOM 654 O O . TRP A 1 87 ? -0.921 9.843 2.519 1.00 87.50 87 TRP A O 1
ATOM 664 N N . ILE A 1 88 ? -0.639 8.483 0.764 1.00 88.75 88 ILE A N 1
ATOM 665 C CA . ILE A 1 88 ? 0.279 7.574 1.458 1.00 88.75 88 ILE A CA 1
ATOM 666 C C . ILE A 1 88 ? 1.669 8.206 1.478 1.00 88.75 88 ILE A C 1
ATOM 668 O O . ILE A 1 88 ? 2.425 8.118 0.511 1.00 88.75 88 ILE A O 1
ATOM 672 N N . LYS A 1 89 ? 2.030 8.837 2.598 1.00 88.75 89 LYS A N 1
ATOM 673 C CA . LYS A 1 89 ? 3.350 9.452 2.781 1.00 88.75 89 LYS A CA 1
ATOM 674 C C . LYS A 1 89 ? 4.337 8.483 3.430 1.00 88.75 89 LYS A C 1
ATOM 676 O O . LYS A 1 89 ? 4.185 8.096 4.588 1.00 88.75 89 LYS A O 1
ATOM 681 N N . ILE A 1 90 ? 5.400 8.140 2.709 1.00 88.25 90 ILE A N 1
ATOM 682 C CA . ILE A 1 90 ? 6.449 7.218 3.157 1.00 88.25 90 ILE A CA 1
ATOM 683 C C . ILE A 1 90 ? 7.763 7.982 3.309 1.00 88.25 90 ILE A C 1
ATOM 685 O O . ILE A 1 90 ? 8.271 8.565 2.354 1.00 88.25 90 ILE A O 1
ATOM 689 N N . LYS A 1 91 ? 8.354 7.954 4.509 1.00 87.56 91 LYS A N 1
ATOM 690 C CA . LYS A 1 91 ? 9.678 8.541 4.758 1.00 87.56 91 LYS A CA 1
ATOM 691 C C . LYS A 1 91 ? 10.774 7.650 4.166 1.00 87.56 91 LYS A C 1
ATOM 693 O O . LYS A 1 91 ? 10.901 6.478 4.539 1.00 87.56 91 LYS A O 1
ATOM 698 N N . MET A 1 92 ? 11.575 8.204 3.262 1.00 87.25 92 MET A N 1
ATOM 699 C CA . MET A 1 92 ? 12.662 7.497 2.589 1.00 87.25 92 MET A CA 1
ATOM 700 C C . MET A 1 92 ? 13.695 8.487 2.027 1.00 87.25 92 MET A C 1
ATOM 702 O O . MET A 1 92 ? 13.301 9.511 1.478 1.00 87.25 92 MET A O 1
ATOM 706 N N . PRO A 1 93 ? 15.006 8.190 2.110 1.00 89.62 93 PRO A N 1
ATOM 707 C CA . PRO A 1 93 ? 16.021 8.996 1.439 1.00 89.62 93 PRO A CA 1
ATOM 708 C C . PRO A 1 93 ? 15.768 9.096 -0.068 1.00 89.62 93 PRO A C 1
ATOM 710 O O . PRO A 1 93 ? 15.360 8.117 -0.690 1.00 89.62 93 PRO A O 1
ATOM 713 N N . GLU A 1 94 ? 16.104 10.240 -0.657 1.00 87.94 94 GLU A N 1
ATOM 714 C CA . GLU A 1 94 ? 15.885 10.530 -2.079 1.00 87.94 94 GLU A CA 1
ATOM 715 C C . GLU A 1 94 ? 16.507 9.477 -3.012 1.00 87.94 94 GLU A C 1
ATOM 717 O O . GLU A 1 94 ? 15.862 8.969 -3.929 1.00 87.94 94 GLU A O 1
ATOM 722 N N . LYS A 1 95 ? 17.740 9.048 -2.717 1.00 89.75 95 LYS A N 1
ATOM 723 C CA . LYS A 1 95 ? 18.403 7.967 -3.464 1.00 89.75 95 LYS A CA 1
ATOM 724 C C . LYS A 1 95 ? 17.588 6.667 -3.441 1.00 89.75 95 LYS A C 1
ATOM 726 O O . LYS A 1 95 ? 17.487 5.979 -4.452 1.00 89.75 95 LYS A O 1
ATOM 731 N N . GLY A 1 96 ? 16.979 6.345 -2.298 1.00 90.50 96 GLY A N 1
ATOM 732 C CA . GLY A 1 96 ? 16.138 5.159 -2.140 1.00 90.50 96 GLY A CA 1
ATOM 733 C C . GLY A 1 96 ? 14.827 5.260 -2.917 1.00 90.50 96 GLY A C 1
ATOM 734 O O . GLY A 1 96 ? 14.388 4.273 -3.504 1.00 90.50 96 GLY A O 1
ATOM 735 N N . SER A 1 97 ? 14.225 6.448 -2.976 1.00 89.31 97 SER A N 1
ATOM 736 C CA . SER A 1 97 ? 12.996 6.666 -3.742 1.00 89.31 97 SER A CA 1
ATOM 737 C C . SER A 1 97 ? 13.223 6.622 -5.248 1.00 89.31 97 SER A C 1
ATOM 739 O O . SER A 1 97 ? 12.420 6.021 -5.959 1.00 89.31 97 SER A O 1
ATOM 741 N N . VAL A 1 98 ? 14.335 7.188 -5.729 1.00 90.38 98 VAL A N 1
ATOM 742 C CA . VAL A 1 98 ? 14.727 7.090 -7.143 1.00 90.38 98 VAL A CA 1
ATOM 743 C C . VAL A 1 98 ? 14.972 5.628 -7.520 1.00 90.38 98 VAL A C 1
ATOM 745 O O . VAL A 1 98 ? 14.435 5.164 -8.524 1.00 90.38 98 VAL A O 1
ATOM 748 N N . LEU A 1 99 ? 15.687 4.869 -6.680 1.00 93.25 99 LEU A N 1
ATOM 749 C CA . LEU A 1 99 ? 15.895 3.436 -6.895 1.00 93.25 99 LEU A CA 1
ATOM 750 C C . LEU A 1 99 ? 14.569 2.664 -6.968 1.00 93.25 99 LEU A C 1
ATOM 752 O O . LEU A 1 99 ? 14.382 1.871 -7.884 1.00 93.25 99 LEU A O 1
ATOM 756 N N . CYS A 1 100 ? 13.630 2.910 -6.047 1.00 92.38 100 CYS A N 1
ATOM 757 C CA . CYS A 1 100 ? 12.320 2.250 -6.081 1.00 92.38 100 CYS A CA 1
ATOM 758 C C . CYS A 1 100 ? 11.544 2.575 -7.366 1.00 92.38 100 CYS A C 1
ATOM 760 O O . CYS A 1 100 ? 10.904 1.687 -7.921 1.00 92.38 100 CYS A O 1
ATOM 762 N N . LYS A 1 101 ? 11.632 3.816 -7.865 1.00 91.00 101 LYS A N 1
ATOM 763 C CA . LYS A 1 101 ? 10.994 4.223 -9.126 1.00 91.00 101 LYS A CA 1
ATOM 764 C C . LYS A 1 101 ? 11.572 3.468 -10.328 1.00 91.00 101 LYS A C 1
ATOM 766 O O . LYS A 1 101 ? 10.815 3.017 -11.182 1.00 91.00 101 LYS A O 1
ATOM 771 N N . LEU A 1 102 ? 12.894 3.292 -10.374 1.00 93.31 102 LEU A N 1
ATOM 772 C CA . LEU A 1 102 ? 13.559 2.504 -11.417 1.00 93.31 102 LEU A CA 1
ATOM 773 C C . LEU A 1 102 ? 13.190 1.018 -11.322 1.00 93.31 102 LEU A C 1
ATOM 775 O O . LEU A 1 102 ? 12.788 0.427 -12.317 1.00 93.31 102 LEU A O 1
ATOM 779 N N . LEU A 1 103 ? 13.246 0.434 -10.120 1.00 94.69 103 LEU A N 1
ATOM 780 C CA . LEU A 1 103 ? 12.872 -0.966 -9.892 1.00 94.69 103 LEU A CA 1
ATOM 781 C C . LEU A 1 103 ? 11.422 -1.250 -10.280 1.00 94.69 103 LEU A C 1
ATOM 783 O O . LEU A 1 103 ? 11.142 -2.286 -10.875 1.00 94.69 103 LEU A O 1
ATOM 787 N N . ARG A 1 104 ? 10.505 -0.331 -9.970 1.00 93.06 104 ARG A N 1
ATOM 788 C CA . ARG A 1 104 ? 9.099 -0.461 -10.351 1.00 93.06 104 ARG A CA 1
ATOM 789 C C . ARG A 1 104 ? 8.926 -0.481 -11.868 1.00 93.06 104 ARG A C 1
ATOM 791 O O . ARG A 1 104 ? 8.202 -1.331 -12.369 1.00 93.06 104 ARG A O 1
ATOM 798 N N . LYS A 1 105 ? 9.637 0.382 -12.598 1.00 92.81 105 LYS A N 1
ATOM 799 C CA . LYS A 1 105 ? 9.609 0.394 -14.068 1.00 92.81 105 LYS A CA 1
ATOM 800 C C . LYS A 1 105 ? 10.085 -0.938 -14.663 1.00 92.81 105 LYS A C 1
ATOM 802 O O . LYS A 1 105 ? 9.439 -1.466 -15.564 1.00 92.81 105 LYS A O 1
ATOM 807 N N . GLU A 1 106 ? 11.185 -1.489 -14.149 1.00 94.50 106 GLU A N 1
ATOM 808 C CA . GLU A 1 106 ? 11.696 -2.793 -14.597 1.00 94.50 106 GLU A CA 1
ATOM 809 C C . GLU A 1 106 ? 10.726 -3.932 -14.255 1.00 94.50 106 GLU A C 1
ATOM 811 O O . GLU A 1 106 ? 10.460 -4.803 -15.083 1.00 94.50 106 GLU A O 1
ATOM 816 N N . LEU A 1 107 ? 10.133 -3.895 -13.058 1.00 93.56 107 LEU A N 1
ATOM 817 C CA . LEU A 1 107 ? 9.123 -4.859 -12.631 1.00 93.56 107 LEU A CA 1
ATOM 818 C C . LEU A 1 107 ? 7.879 -4.814 -13.530 1.00 93.56 107 LEU A C 1
ATOM 820 O O . LEU A 1 107 ? 7.409 -5.860 -13.970 1.00 93.56 107 LEU A O 1
ATOM 824 N N . GLU A 1 108 ? 7.362 -3.626 -13.839 1.00 92.56 108 GLU A N 1
ATOM 825 C CA . GLU A 1 108 ? 6.219 -3.439 -14.741 1.00 92.56 108 GLU A CA 1
ATOM 826 C C . GLU A 1 108 ? 6.532 -3.946 -16.156 1.00 92.56 108 GLU A C 1
ATOM 828 O O . GLU A 1 108 ? 5.710 -4.642 -16.756 1.00 92.56 108 GLU A O 1
ATOM 833 N N . ALA A 1 109 ? 7.733 -3.676 -16.676 1.00 92.56 109 ALA A N 1
ATOM 834 C CA . ALA A 1 109 ? 8.168 -4.177 -17.979 1.00 92.56 109 ALA A CA 1
ATOM 835 C C . ALA A 1 109 ? 8.253 -5.713 -18.012 1.00 92.56 109 ALA A C 1
ATOM 837 O O . ALA A 1 109 ? 7.773 -6.348 -18.962 1.00 92.56 109 ALA A O 1
ATOM 838 N N . LEU A 1 110 ? 8.812 -6.314 -16.960 1.00 93.25 110 LEU A N 1
ATOM 839 C CA . LEU A 1 110 ? 8.919 -7.762 -16.790 1.00 93.25 110 LEU A CA 1
ATOM 840 C C . LEU A 1 110 ? 7.535 -8.416 -16.680 1.00 93.25 110 LEU A C 1
ATOM 842 O O . LEU A 1 110 ? 7.261 -9.401 -17.372 1.00 93.25 110 LEU A O 1
ATOM 846 N N . LEU A 1 111 ? 6.628 -7.847 -15.881 1.00 92.19 111 LEU A N 1
ATOM 847 C CA . LEU A 1 111 ? 5.251 -8.331 -15.764 1.00 92.19 111 LEU A CA 1
ATOM 848 C C . LEU A 1 111 ? 4.497 -8.188 -17.092 1.00 92.19 111 LEU A C 1
ATOM 850 O O . LEU A 1 111 ? 3.827 -9.128 -17.513 1.00 92.19 111 LEU A O 1
ATOM 854 N N . ALA A 1 112 ? 4.662 -7.076 -17.811 1.00 92.12 112 ALA A N 1
ATOM 855 C CA . ALA A 1 112 ? 4.047 -6.879 -19.122 1.00 92.12 112 ALA A CA 1
ATOM 856 C C . ALA A 1 112 ? 4.545 -7.901 -20.159 1.00 92.12 112 ALA A C 1
ATOM 858 O O . ALA A 1 112 ? 3.762 -8.388 -20.978 1.00 92.12 112 ALA A O 1
ATOM 859 N N . ARG A 1 113 ? 5.834 -8.268 -20.122 1.00 92.75 113 ARG A N 1
ATOM 860 C CA . ARG A 1 113 ? 6.382 -9.347 -20.960 1.00 92.75 113 ARG A CA 1
ATOM 86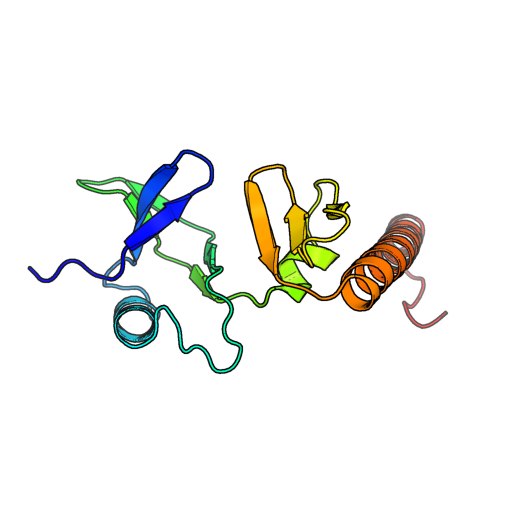1 C C . ARG A 1 113 ? 5.760 -10.696 -20.603 1.00 92.75 113 ARG A C 1
ATOM 863 O O . ARG A 1 113 ? 5.343 -11.412 -21.508 1.00 92.75 113 ARG A O 1
ATOM 870 N N . LYS A 1 114 ? 5.629 -11.006 -19.311 1.00 91.81 114 LYS A N 1
ATOM 871 C CA . LYS A 1 114 ? 4.998 -12.247 -18.837 1.00 91.81 114 LYS A CA 1
ATOM 872 C C . LYS A 1 114 ? 3.517 -12.335 -19.207 1.00 91.81 114 LYS A C 1
ATOM 874 O O . LYS A 1 114 ? 3.046 -13.412 -19.546 1.00 91.81 114 LYS A O 1
ATOM 879 N N . VAL A 1 115 ? 2.791 -11.219 -19.186 1.00 92.94 115 VAL A N 1
ATOM 880 C CA . VAL A 1 115 ? 1.388 -11.170 -19.630 1.00 92.94 115 VAL A CA 1
ATOM 881 C C . VAL A 1 115 ? 1.275 -11.458 -21.129 1.00 92.94 115 VAL A C 1
ATOM 883 O O . VAL A 1 115 ? 0.400 -12.217 -21.532 1.00 92.94 115 VAL A O 1
ATOM 886 N N . ARG A 1 116 ? 2.173 -10.901 -21.956 1.00 92.94 116 ARG A N 1
ATOM 887 C CA . ARG A 1 116 ? 2.202 -11.171 -23.406 1.00 92.94 116 ARG A CA 1
ATOM 888 C C . ARG A 1 116 ? 2.611 -12.608 -23.736 1.00 92.94 116 ARG A C 1
ATOM 890 O O . ARG A 1 116 ? 2.061 -13.188 -24.666 1.00 92.94 116 ARG A O 1
ATOM 897 N N . SER A 1 117 ? 3.539 -13.172 -22.965 1.00 92.25 117 SER A N 1
ATOM 898 C CA . SER A 1 117 ? 4.056 -14.529 -23.156 1.00 92.25 117 SER A CA 1
ATOM 899 C C . SER A 1 117 ? 4.092 -15.291 -21.824 1.00 92.25 117 SER A C 1
ATOM 901 O O . SER A 1 117 ? 5.138 -15.357 -21.172 1.00 92.25 117 SER A O 1
ATOM 903 N N . PRO A 1 118 ? 2.971 -15.915 -21.407 1.00 90.38 118 PRO A N 1
ATOM 904 C CA . PRO A 1 118 ? 2.867 -16.577 -20.102 1.00 90.38 118 PRO A CA 1
ATOM 905 C C . PRO A 1 118 ? 3.867 -17.720 -19.890 1.00 90.38 118 PRO A C 1
ATOM 907 O O . PRO A 1 118 ? 4.250 -17.995 -18.753 1.00 90.38 118 PRO A O 1
ATOM 910 N N . ALA A 1 119 ? 4.325 -18.363 -20.968 1.00 87.88 119 ALA A N 1
ATOM 911 C CA . ALA A 1 119 ? 5.295 -19.457 -20.916 1.00 87.88 119 ALA A CA 1
ATOM 912 C C . ALA A 1 119 ? 6.747 -18.997 -20.672 1.00 87.88 119 ALA A C 1
ATOM 914 O O . ALA A 1 119 ? 7.565 -19.798 -20.233 1.00 87.88 119 ALA A O 1
ATOM 915 N N . THR A 1 120 ? 7.076 -17.723 -20.911 1.00 80.38 120 THR A N 1
ATOM 916 C CA . THR A 1 120 ? 8.443 -17.194 -20.754 1.00 80.38 120 THR A CA 1
ATOM 917 C C . THR A 1 120 ? 8.839 -17.141 -19.280 1.00 80.38 120 THR A C 1
ATOM 919 O O . THR A 1 120 ? 8.064 -16.649 -18.457 1.00 80.38 120 THR A O 1
ATOM 922 N N . SER A 1 121 ? 10.017 -17.648 -18.910 1.00 78.69 121 SER A N 1
ATOM 923 C CA . SER A 1 121 ? 10.511 -17.564 -17.530 1.00 78.69 121 SER A CA 1
ATOM 924 C C . SER A 1 121 ? 10.753 -16.107 -17.123 1.00 78.69 121 SER A C 1
ATOM 926 O O . SER A 1 121 ? 10.986 -15.246 -17.962 1.00 78.69 121 SER A O 1
ATOM 928 N N . PHE A 1 122 ? 10.712 -15.807 -15.824 1.00 75.44 122 PHE A N 1
ATOM 929 C CA . PHE A 1 122 ? 11.114 -14.483 -15.328 1.00 75.44 122 PHE A CA 1
ATOM 930 C C . PHE A 1 122 ? 12.636 -14.267 -15.364 1.00 75.44 122 PHE A C 1
ATOM 932 O O . PHE A 1 122 ? 13.086 -13.139 -15.189 1.00 75.44 122 PHE A O 1
ATOM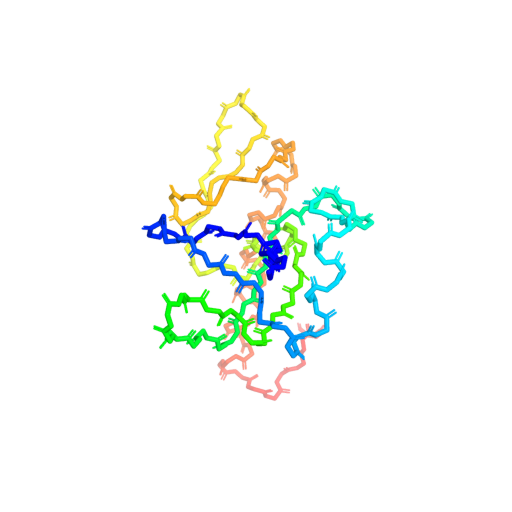 939 N N . ALA A 1 123 ? 13.406 -15.344 -15.546 1.00 74.44 123 ALA A N 1
ATOM 940 C CA . ALA A 1 123 ? 14.866 -15.330 -15.570 1.00 74.44 123 ALA A CA 1
ATOM 941 C C . ALA A 1 123 ? 15.469 -15.088 -16.968 1.00 74.44 123 ALA A C 1
ATOM 943 O O . ALA A 1 123 ? 16.663 -14.811 -17.049 1.00 74.44 123 ALA A O 1
ATOM 944 N N . ASP A 1 124 ? 14.655 -15.187 -18.026 1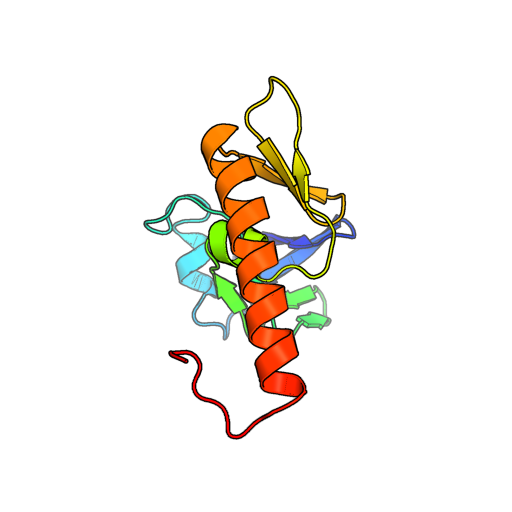.00 55.66 124 ASP A N 1
ATOM 945 C CA . ASP A 1 124 ? 15.029 -14.919 -19.425 1.00 55.66 124 ASP A CA 1
ATOM 946 C C . ASP A 1 124 ? 14.673 -13.474 -19.805 1.00 55.66 124 ASP A C 1
ATOM 948 O O . ASP A 1 124 ? 15.464 -12.785 -20.485 1.00 55.66 124 ASP A O 1
#

Foldseek 3Di:
DDFFDWDADPVRFIEGADPQAPCRVVCRVPCQDPVQRDNDKDADDWDDDVGTHGDGIDDDHPLCCLQPAPFDWDDDPPQQWIDGPNHDIDRHHPVVSVVSVVVSVVVVVLVVVCVVPVPDDSVD

Radius of gyration: 17.5 Å; chains: 1; bounding box: 40×38×50 Å

Secondary structure (DSSP, 8-state):
-----EEE-TT--EEEE-TTSTHHHHHHH-TT-STT---EEEES-EEESSSEEESSEEEE-HHHHHHH-SS-EEEETTTTEEEETTTEEEE--HHHHHHHHHHHHHHHHHHHHHHH-TTS-TT-

pLDDT: mean 81.96, std 14.39, range [38.97, 94.69]

Organism: NCBI:txid236787